Protein AF-A0A1E4ZQV7-F1 (afdb_monomer_lite)

pLDDT: mean 87.12, std 9.9, range [50.03, 95.94]

Foldseek 3Di:
DQPAADPQRVVLVVVVVVVDPADAKAKEWDWDDDPPPPDIDIDIDIDHPPPDDCVQWDAGPNGIYRDDPVRCVVLPQWYWHADPVSGIDTHHDD

Secondary structure (DSSP, 8-state):
---EE-HHHHHHHHHHHHTS--SSEEEEEEEEE-SSSSPEEEEEEEEE-TT--GGGEEEETTEEEE--HHHHHHTTT-EEEE-TTS-EEEE---

Structure (mmCIF, N/CA/C/O backbone):
data_AF-A0A1E4ZQV7-F1
#
_entry.id   AF-A0A1E4ZQV7-F1
#
loop_
_atom_site.group_PDB
_atom_site.id
_atom_site.type_symbol
_atom_site.label_atom_id
_atom_site.label_alt_id
_atom_site.label_comp_id
_atom_site.label_asym_id
_atom_site.label_entity_id
_atom_site.label_seq_id
_atom_site.pdbx_PDB_ins_code
_atom_site.Cartn_x
_atom_site.Cartn_y
_atom_site.Cartn_z
_atom_site.occupancy
_atom_site.B_iso_or_equiv
_atom_site.auth_seq_id
_atom_site.auth_comp_id
_atom_site.auth_asym_id
_atom_site.auth_atom_id
_atom_site.pdbx_PDB_model_num
ATOM 1 N N . MET A 1 1 ? 10.398 9.249 -0.362 1.00 84.44 1 MET A N 1
ATOM 2 C CA . MET A 1 1 ? 9.080 8.892 0.199 1.00 84.44 1 MET A CA 1
ATOM 3 C C . MET A 1 1 ? 8.204 8.345 -0.921 1.00 84.44 1 MET A C 1
ATOM 5 O O . MET A 1 1 ? 8.461 8.715 -2.068 1.00 84.44 1 MET A O 1
ATOM 9 N N . LEU A 1 2 ? 7.232 7.472 -0.618 1.00 90.31 2 LEU A N 1
ATOM 10 C CA . LEU A 1 2 ? 6.216 7.028 -1.587 1.00 90.31 2 LEU A CA 1
ATOM 11 C C . LEU A 1 2 ? 5.602 8.256 -2.277 1.00 90.31 2 LEU A C 1
ATOM 13 O O . LEU A 1 2 ? 5.272 9.232 -1.605 1.00 90.31 2 LEU A O 1
ATOM 17 N N . LYS A 1 3 ? 5.516 8.224 -3.606 1.00 93.50 3 LYS A N 1
ATOM 18 C CA . LYS A 1 3 ? 5.107 9.368 -4.425 1.00 93.50 3 LYS A CA 1
ATOM 19 C C . LYS A 1 3 ? 3.592 9.547 -4.464 1.00 93.50 3 LYS A C 1
ATOM 21 O O . LYS A 1 3 ? 3.129 10.681 -4.493 1.00 93.50 3 LYS A O 1
ATOM 26 N N . GLY A 1 4 ? 2.846 8.447 -4.439 1.00 94.75 4 GLY A N 1
ATOM 27 C CA . GLY A 1 4 ? 1.391 8.481 -4.494 1.00 94.75 4 GLY A CA 1
ATOM 28 C C . GLY A 1 4 ? 0.755 7.097 -4.534 1.00 94.75 4 GLY A C 1
ATOM 29 O O . GLY A 1 4 ? 1.433 6.072 -4.418 1.00 94.75 4 GLY A O 1
ATOM 30 N N . VAL A 1 5 ? -0.556 7.081 -4.741 1.00 95.94 5 VAL A N 1
ATOM 31 C CA . VAL A 1 5 ? -1.361 5.884 -5.002 1.00 95.94 5 VAL A CA 1
ATOM 32 C C . VAL A 1 5 ? -2.091 6.089 -6.325 1.00 95.94 5 VAL A C 1
ATOM 34 O O . VAL A 1 5 ? -2.788 7.089 -6.507 1.00 95.94 5 VAL A O 1
ATOM 37 N N . THR A 1 6 ? -1.945 5.153 -7.259 1.00 95.81 6 THR A N 1
ATOM 38 C CA . THR A 1 6 ? -2.651 5.217 -8.546 1.00 95.81 6 THR A CA 1
ATOM 39 C C . THR A 1 6 ? -4.165 5.080 -8.339 1.00 95.81 6 THR A C 1
ATOM 41 O O . THR A 1 6 ? -4.637 4.603 -7.305 1.00 95.81 6 THR A O 1
ATOM 44 N N . GLU A 1 7 ? -4.964 5.442 -9.344 1.00 95.44 7 GLU A N 1
ATOM 45 C CA . GLU A 1 7 ? -6.419 5.239 -9.278 1.00 95.44 7 GLU A CA 1
ATOM 46 C C . GLU A 1 7 ? -6.799 3.754 -9.182 1.00 95.44 7 GLU A C 1
ATOM 48 O O . GLU A 1 7 ? -7.714 3.393 -8.438 1.00 95.44 7 GLU A O 1
ATOM 53 N N . ALA A 1 8 ? -6.063 2.879 -9.873 1.00 95.75 8 ALA A N 1
ATOM 54 C CA . ALA A 1 8 ? -6.229 1.437 -9.734 1.00 95.75 8 ALA A CA 1
ATOM 55 C C . ALA A 1 8 ? -5.896 0.990 -8.303 1.00 95.75 8 ALA A C 1
ATOM 57 O O . ALA A 1 8 ? -6.719 0.324 -7.675 1.00 95.75 8 ALA A O 1
ATOM 58 N N . GLY A 1 9 ? -4.770 1.441 -7.739 1.00 95.94 9 GLY A N 1
ATOM 59 C CA . GLY A 1 9 ? -4.385 1.184 -6.351 1.00 95.94 9 GLY A CA 1
ATOM 60 C C . GLY A 1 9 ? -5.457 1.626 -5.352 1.00 95.94 9 GLY A C 1
ATOM 61 O O . GLY A 1 9 ? -5.864 0.837 -4.502 1.00 95.94 9 GLY A O 1
ATOM 62 N N . LYS A 1 10 ? -6.004 2.842 -5.492 1.00 95.81 10 LYS A N 1
ATOM 63 C 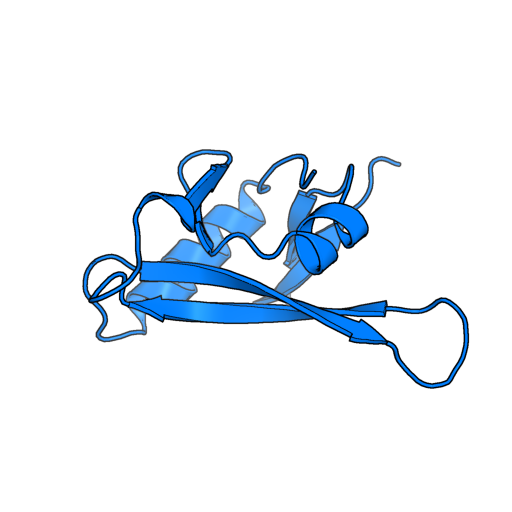CA . LYS A 1 10 ? -7.101 3.347 -4.642 1.00 95.81 10 LYS A CA 1
ATOM 64 C C . LYS A 1 10 ? -8.350 2.475 -4.730 1.00 95.81 10 LYS A C 1
ATOM 66 O O . LYS A 1 10 ? -8.973 2.191 -3.708 1.00 95.81 10 LYS A O 1
ATOM 71 N N . ASN A 1 11 ? -8.733 2.048 -5.931 1.00 95.50 11 ASN A N 1
ATOM 72 C CA . ASN A 1 11 ? -9.886 1.169 -6.119 1.00 95.50 11 ASN A CA 1
ATOM 73 C C . ASN A 1 11 ? -9.632 -0.223 -5.526 1.00 95.50 11 ASN A C 1
ATOM 75 O O . ASN A 1 11 ? -10.504 -0.753 -4.839 1.00 95.50 11 ASN A O 1
ATOM 79 N N . GLY A 1 12 ? -8.427 -0.768 -5.704 1.00 95.31 12 GLY A N 1
ATOM 80 C CA . GLY A 1 12 ? -7.997 -2.018 -5.082 1.00 95.31 12 GLY A CA 1
ATOM 81 C C . GLY A 1 12 ? -8.060 -1.957 -3.556 1.00 95.31 12 GLY A C 1
ATOM 82 O O . GLY A 1 12 ? -8.618 -2.857 -2.932 1.00 95.31 12 GLY A O 1
ATOM 83 N N . LEU A 1 13 ? -7.577 -0.866 -2.953 1.00 95.25 13 LEU A N 1
ATOM 84 C CA . LEU A 1 13 ? -7.661 -0.631 -1.508 1.00 95.25 13 LEU A CA 1
ATOM 85 C C . LEU A 1 13 ? -9.114 -0.564 -1.028 1.00 95.25 13 LEU A C 1
ATOM 87 O O . LEU A 1 13 ? -9.479 -1.281 -0.103 1.00 95.25 13 LEU A O 1
ATOM 91 N N . LYS A 1 14 ? -9.973 0.222 -1.692 1.00 93.19 14 LYS A N 1
ATOM 92 C CA . LYS A 1 14 ? -11.411 0.295 -1.363 1.00 93.19 14 LYS A CA 1
ATOM 93 C C . LYS A 1 14 ? -12.076 -1.080 -1.415 1.00 93.19 14 LYS A C 1
ATOM 95 O O . LYS A 1 14 ? -12.840 -1.431 -0.519 1.00 93.19 14 LYS A O 1
ATOM 100 N N . MET A 1 15 ? -11.774 -1.871 -2.445 1.00 93.06 15 MET A N 1
ATOM 101 C CA . MET A 1 15 ? -12.293 -3.232 -2.574 1.00 93.06 15 MET A CA 1
ATOM 102 C C . MET A 1 15 ? -11.768 -4.153 -1.469 1.00 93.06 15 MET A C 1
ATOM 104 O O . MET A 1 15 ? -12.550 -4.927 -0.920 1.00 93.06 15 MET A O 1
ATOM 108 N N . ALA A 1 16 ? -10.480 -4.076 -1.126 1.00 92.62 16 ALA A N 1
ATOM 109 C CA . ALA A 1 16 ? -9.893 -4.858 -0.042 1.00 92.62 16 ALA A CA 1
ATOM 110 C C . ALA A 1 16 ? -10.549 -4.517 1.304 1.00 92.62 16 ALA A C 1
ATOM 112 O O . ALA A 1 16 ? -11.020 -5.417 1.994 1.00 92.62 16 ALA A O 1
ATOM 113 N N . PHE A 1 17 ? -10.683 -3.226 1.613 1.00 92.25 17 PHE A N 1
ATOM 114 C CA . PHE A 1 17 ? -11.326 -2.741 2.832 1.00 92.25 17 PHE A CA 1
ATOM 115 C C . PHE A 1 17 ? -12.797 -3.128 2.925 1.00 92.25 17 PHE A C 1
ATOM 117 O O . PHE A 1 17 ? -13.244 -3.531 3.988 1.00 92.25 17 PHE A O 1
ATOM 124 N N . SER A 1 18 ? -13.544 -3.105 1.816 1.00 91.62 18 SER A N 1
ATOM 125 C CA . SER A 1 18 ? -14.959 -3.515 1.816 1.00 91.62 18 SER A CA 1
ATOM 126 C C . SER A 1 18 ? -15.191 -4.985 2.189 1.00 91.62 18 SER A C 1
ATOM 128 O O . SER A 1 18 ? -16.316 -5.374 2.491 1.00 91.62 18 SER A O 1
ATOM 130 N N . LYS A 1 19 ? -14.141 -5.813 2.137 1.00 91.25 19 LYS A N 1
ATOM 131 C CA . LYS A 1 19 ? -14.183 -7.235 2.505 1.00 91.25 19 LYS A CA 1
ATOM 132 C C . LYS A 1 19 ? -13.703 -7.490 3.933 1.00 91.25 19 LYS A C 1
ATOM 134 O O . LYS A 1 19 ? -13.710 -8.639 4.367 1.00 91.25 19 LYS A O 1
ATOM 139 N N . MET A 1 20 ? -13.240 -6.453 4.624 1.00 87.75 20 MET A N 1
ATOM 140 C CA . MET A 1 20 ? -12.725 -6.528 5.983 1.00 87.75 20 MET A CA 1
ATOM 141 C C . MET A 1 20 ? -13.759 -5.945 6.936 1.00 87.75 20 MET A C 1
ATOM 143 O O . MET A 1 20 ? -14.377 -4.927 6.644 1.00 87.75 20 MET A O 1
ATOM 147 N N . ASP A 1 21 ? -13.924 -6.588 8.084 1.00 87.25 21 ASP A N 1
ATOM 148 C CA . ASP A 1 21 ? -14.752 -6.082 9.176 1.00 87.25 21 ASP A CA 1
ATOM 149 C C . ASP A 1 21 ? -13.877 -5.223 10.103 1.00 87.25 21 ASP A C 1
ATOM 151 O O . ASP A 1 21 ? -13.528 -5.639 11.203 1.00 87.25 21 ASP A O 1
ATOM 155 N N . ILE A 1 22 ? -13.394 -4.086 9.585 1.00 84.81 22 ILE A N 1
ATOM 156 C CA . ILE A 1 22 ? -12.521 -3.145 10.309 1.00 84.81 22 ILE A CA 1
ATOM 157 C C . ILE A 1 22 ? -13.041 -1.715 10.172 1.00 84.81 22 ILE A C 1
ATOM 159 O O . ILE A 1 22 ? -13.383 -1.268 9.072 1.00 84.81 22 ILE A O 1
ATOM 163 N N . GLU A 1 23 ? -13.070 -0.973 11.278 1.00 81.06 23 GLU A N 1
ATOM 164 C CA . GLU A 1 23 ? -13.478 0.427 11.288 1.00 81.06 23 GLU A CA 1
ATOM 165 C C . GLU A 1 23 ? -12.247 1.330 11.099 1.00 81.06 23 GLU A C 1
ATOM 167 O O . GLU A 1 23 ? -11.279 1.268 11.850 1.00 81.06 23 GLU A O 1
ATOM 172 N N . SER A 1 24 ? -12.261 2.205 10.087 1.00 86.12 24 SER A N 1
ATOM 173 C CA . SER A 1 24 ? -11.120 3.081 9.745 1.00 86.12 24 SER A CA 1
ATOM 174 C C . SER A 1 24 ? -9.829 2.313 9.395 1.00 86.12 24 SER A C 1
ATOM 176 O O . SER A 1 24 ? -8.885 2.260 10.189 1.00 86.12 24 SER A O 1
ATOM 178 N N . PRO A 1 25 ? -9.765 1.708 8.198 1.00 90.56 25 PRO A N 1
ATOM 179 C CA . PRO A 1 25 ? -8.623 0.905 7.794 1.00 90.56 25 PRO A CA 1
ATOM 180 C C . PRO A 1 25 ? -7.379 1.747 7.475 1.00 90.56 25 PRO A C 1
ATOM 182 O O . PRO A 1 25 ? -7.464 2.803 6.848 1.00 90.56 25 PRO A O 1
ATOM 185 N N . ILE A 1 26 ? -6.209 1.218 7.831 1.00 93.31 26 ILE A N 1
ATOM 186 C CA . ILE A 1 26 ? -4.888 1.788 7.548 1.00 93.31 26 ILE A CA 1
ATOM 187 C C . ILE A 1 26 ? -4.043 0.790 6.764 1.00 93.31 26 ILE A C 1
ATOM 189 O O . ILE A 1 26 ? -4.093 -0.420 6.994 1.00 93.31 26 ILE A O 1
ATOM 193 N N . VAL A 1 27 ? -3.230 1.309 5.846 1.00 94.50 27 VAL A N 1
ATOM 194 C CA . VAL A 1 27 ? -2.307 0.525 5.022 1.00 94.50 27 VAL A CA 1
ATOM 195 C C . VAL A 1 27 ? -0.905 0.526 5.630 1.00 94.50 27 VAL A C 1
ATOM 197 O O . VAL A 1 27 ? -0.361 1.573 5.946 1.00 94.50 27 VAL A O 1
ATOM 200 N N . SER A 1 28 ? -0.246 -0.621 5.738 1.00 93.06 28 SER A N 1
ATOM 201 C CA . SER A 1 28 ? 1.192 -0.676 6.034 1.00 93.06 28 SER A CA 1
ATOM 202 C C . SER A 1 28 ? 1.960 -1.229 4.843 1.00 93.06 28 SER A C 1
ATOM 204 O O . SER A 1 28 ? 1.562 -2.250 4.274 1.00 93.06 28 SER A O 1
ATOM 206 N N . LEU A 1 29 ? 3.084 -0.594 4.515 1.00 92.00 29 LEU A N 1
ATOM 207 C CA . LEU A 1 29 ? 4.059 -1.130 3.572 1.00 92.00 29 LEU A CA 1
ATOM 208 C C . LEU A 1 29 ? 5.102 -1.939 4.336 1.00 92.00 29 LEU A C 1
ATOM 210 O O . LEU A 1 29 ? 5.731 -1.431 5.259 1.00 92.00 29 LEU A O 1
ATOM 214 N N . LEU A 1 30 ? 5.297 -3.185 3.922 1.00 88.38 30 LEU A N 1
ATOM 215 C CA . LEU A 1 30 ? 6.331 -4.068 4.444 1.00 88.38 30 LEU A CA 1
ATOM 216 C C . LEU A 1 30 ? 7.367 -4.294 3.346 1.00 88.38 30 LEU A C 1
ATOM 218 O O . LEU A 1 30 ? 7.005 -4.584 2.205 1.00 88.38 30 LEU A O 1
ATOM 222 N N . THR A 1 31 ? 8.642 -4.154 3.696 1.00 84.00 31 THR A N 1
ATOM 223 C CA . THR A 1 31 ? 9.779 -4.425 2.809 1.00 84.00 31 THR A CA 1
ATOM 224 C C . THR A 1 31 ? 10.554 -5.614 3.360 1.00 84.00 31 THR A C 1
ATOM 226 O O . THR A 1 31 ? 10.958 -5.625 4.522 1.00 84.00 31 THR A O 1
ATOM 229 N N . GLU A 1 32 ? 10.739 -6.639 2.538 1.00 82.94 32 GLU A N 1
ATOM 230 C CA . GLU A 1 32 ? 11.546 -7.809 2.865 1.00 82.94 32 GLU A CA 1
ATOM 231 C C . GLU A 1 32 ? 12.712 -7.905 1.883 1.00 82.94 32 GLU A C 1
ATOM 233 O O . GLU A 1 32 ? 12.528 -7.957 0.661 1.00 82.94 32 GLU A O 1
ATOM 238 N N . SER A 1 33 ? 13.931 -7.954 2.420 1.00 76.12 33 SER A N 1
ATOM 239 C CA . SER A 1 33 ? 15.122 -8.255 1.629 1.00 76.12 33 SER A CA 1
ATOM 240 C C . SER A 1 33 ? 15.094 -9.724 1.225 1.00 76.12 33 SER A C 1
ATOM 242 O O . SER A 1 33 ? 15.138 -10.611 2.079 1.00 76.12 33 SER A O 1
ATOM 244 N N . ILE A 1 34 ? 15.050 -9.996 -0.076 1.00 76.75 34 ILE A N 1
ATOM 245 C CA . ILE A 1 34 ? 15.157 -11.363 -0.578 1.00 76.75 34 ILE A CA 1
ATOM 246 C C . ILE A 1 34 ? 16.650 -11.695 -0.664 1.00 76.75 34 ILE A C 1
ATOM 248 O O . ILE A 1 34 ? 17.423 -10.922 -1.217 1.00 76.75 34 ILE A O 1
ATOM 252 N N . LEU A 1 35 ? 17.069 -12.853 -0.141 1.00 57.78 35 LEU A N 1
ATOM 253 C CA . LEU A 1 35 ? 18.478 -13.288 -0.054 1.00 57.78 35 LEU A CA 1
ATOM 254 C C . LEU A 1 35 ? 19.211 -13.436 -1.413 1.00 57.78 35 LEU A C 1
ATOM 256 O O . LEU A 1 35 ? 20.355 -13.884 -1.440 1.00 57.78 35 LEU A O 1
ATOM 260 N N . MET A 1 36 ? 18.591 -13.073 -2.541 1.00 50.03 36 MET A N 1
ATOM 261 C CA . MET A 1 36 ? 19.188 -13.142 -3.876 1.00 50.03 36 MET A CA 1
ATOM 262 C C . MET A 1 36 ? 19.047 -11.813 -4.637 1.00 50.03 36 MET A C 1
ATOM 264 O O . MET A 1 36 ? 18.024 -11.545 -5.269 1.00 50.03 36 MET A O 1
ATOM 268 N N . GLY A 1 37 ? 20.126 -11.020 -4.611 1.00 59.25 37 GLY A N 1
ATOM 269 C CA . GLY A 1 37 ? 20.270 -9.733 -5.308 1.00 59.25 37 GLY A CA 1
ATOM 270 C C . GLY A 1 37 ? 19.767 -8.522 -4.513 1.00 59.25 37 GLY A C 1
ATOM 271 O O . GLY A 1 37 ? 19.261 -8.667 -3.407 1.00 59.25 37 GLY A O 1
ATOM 272 N N . ASP A 1 38 ? 19.854 -7.325 -5.105 1.00 65.25 38 ASP A N 1
ATOM 273 C CA . ASP A 1 38 ? 19.275 -6.076 -4.563 1.00 65.25 38 ASP A CA 1
ATOM 274 C C . ASP A 1 38 ? 17.737 -6.018 -4.710 1.00 65.25 38 ASP A C 1
ATOM 276 O O . ASP A 1 38 ? 17.116 -4.954 -4.682 1.00 65.25 38 ASP A O 1
ATOM 280 N N . ASN A 1 39 ? 17.100 -7.179 -4.882 1.00 69.75 39 ASN A N 1
ATOM 281 C CA . ASN A 1 39 ? 15.665 -7.289 -5.061 1.00 69.75 39 ASN A CA 1
ATOM 282 C C . ASN A 1 39 ? 14.968 -7.253 -3.701 1.00 69.75 39 ASN A C 1
ATOM 284 O O . ASN A 1 39 ? 15.176 -8.112 -2.840 1.00 69.75 39 ASN A O 1
ATOM 288 N N . LYS A 1 40 ? 14.089 -6.267 -3.536 1.00 75.00 40 LYS A N 1
ATOM 289 C CA . LYS A 1 40 ? 13.216 -6.141 -2.372 1.00 75.00 40 LYS A CA 1
ATOM 290 C C . LYS A 1 40 ? 11.824 -6.624 -2.730 1.00 75.00 40 LYS A C 1
ATOM 292 O O . LYS A 1 40 ? 11.292 -6.274 -3.784 1.00 75.00 40 LYS A O 1
ATOM 297 N N . ARG A 1 41 ? 11.230 -7.424 -1.849 1.00 82.94 41 ARG A N 1
ATOM 298 C CA . ARG A 1 41 ? 9.811 -7.748 -1.928 1.00 82.94 41 ARG A CA 1
ATOM 299 C C . ARG A 1 41 ? 9.041 -6.717 -1.129 1.00 82.94 41 ARG A C 1
ATOM 301 O O . ARG A 1 41 ? 9.365 -6.470 0.028 1.00 82.94 41 ARG A O 1
ATOM 308 N N . PHE A 1 42 ? 7.991 -6.186 -1.734 1.00 85.56 42 PHE A N 1
ATOM 309 C CA . PHE A 1 42 ? 7.021 -5.375 -1.023 1.00 85.56 42 PHE A CA 1
ATOM 310 C C . PHE A 1 42 ? 5.750 -6.174 -0.794 1.00 85.56 42 PHE A C 1
ATOM 312 O O . PHE A 1 42 ? 5.294 -6.909 -1.673 1.00 85.56 42 PHE A O 1
ATOM 319 N N . SER A 1 43 ? 5.189 -6.008 0.394 1.00 86.94 43 SER A N 1
ATOM 320 C CA . SER A 1 43 ? 3.886 -6.539 0.760 1.00 86.94 43 SER A CA 1
ATOM 321 C C . SER A 1 43 ? 3.054 -5.425 1.377 1.00 86.94 43 SER A C 1
ATOM 323 O O . SER A 1 43 ? 3.579 -4.517 2.024 1.00 86.94 43 SER A O 1
ATOM 325 N N . VAL A 1 44 ? 1.745 -5.507 1.173 1.00 91.50 44 VAL A N 1
ATOM 326 C CA . VAL A 1 44 ? 0.774 -4.589 1.763 1.00 91.50 44 VAL A CA 1
ATOM 327 C C . VAL A 1 44 ? 0.002 -5.346 2.829 1.00 91.50 44 VAL A C 1
ATOM 329 O O . VAL A 1 44 ? -0.492 -6.443 2.569 1.00 91.50 44 VAL A O 1
ATOM 332 N N . ALA A 1 45 ? -0.097 -4.763 4.018 1.00 90.31 45 ALA A N 1
ATOM 333 C CA . ALA A 1 45 ? -0.954 -5.265 5.084 1.00 90.31 45 ALA A CA 1
ATOM 334 C C . ALA A 1 45 ? -1.936 -4.184 5.535 1.00 90.31 45 ALA A C 1
ATOM 336 O O . ALA A 1 45 ? -1.730 -2.992 5.297 1.00 90.31 45 ALA A O 1
ATOM 337 N N . PHE A 1 46 ? -3.025 -4.631 6.150 1.00 90.94 46 PHE A N 1
ATOM 338 C CA . PHE A 1 46 ? -4.147 -3.794 6.537 1.00 90.94 46 PHE A CA 1
ATOM 339 C C . PHE A 1 46 ? -4.378 -3.920 8.029 1.00 90.94 46 PHE A C 1
ATOM 341 O O . PHE A 1 46 ? -4.381 -5.028 8.564 1.00 90.94 46 PHE A O 1
ATOM 348 N N . HIS A 1 47 ? -4.571 -2.779 8.674 1.00 86.94 47 HIS A N 1
ATOM 349 C CA . HIS A 1 47 ? -4.748 -2.682 10.114 1.00 86.94 47 HIS A CA 1
ATOM 350 C C . HIS A 1 47 ? -5.959 -1.821 10.414 1.00 86.94 47 HIS A C 1
ATOM 352 O O . HIS A 1 47 ? -6.310 -0.928 9.644 1.00 86.94 47 HIS A O 1
ATOM 358 N N . GLU A 1 48 ? -6.574 -2.069 11.556 1.00 87.62 48 GLU A N 1
ATOM 359 C CA . GLU A 1 48 ? -7.528 -1.135 12.127 1.00 87.62 48 GLU A CA 1
ATOM 360 C C . GLU A 1 48 ? -6.766 -0.004 12.828 1.00 87.62 48 GLU A C 1
ATOM 362 O O . GLU A 1 48 ? -5.751 -0.249 13.481 1.00 87.62 48 GLU A O 1
ATOM 367 N N . LYS A 1 49 ? -7.237 1.243 12.710 1.00 82.31 49 LYS A N 1
ATOM 368 C CA . LYS A 1 49 ? -6.565 2.416 13.303 1.00 82.31 49 LYS A CA 1
ATOM 369 C C . LYS A 1 49 ? -6.491 2.395 14.838 1.00 82.31 49 LYS A C 1
ATOM 371 O O . LYS A 1 49 ? -5.772 3.200 15.432 1.00 82.31 49 LYS A O 1
ATOM 376 N N . MET A 1 50 ? -7.230 1.504 15.499 1.00 77.75 50 MET A N 1
ATOM 377 C CA . MET A 1 50 ? -7.312 1.454 16.956 1.00 77.75 50 MET A CA 1
ATOM 378 C C . MET A 1 50 ? -5.938 1.270 17.621 1.00 77.75 50 MET A C 1
ATOM 380 O O . MET A 1 50 ? -5.175 0.369 17.288 1.00 77.75 50 MET A O 1
ATOM 384 N N . ASN A 1 51 ? -5.660 2.106 18.626 1.00 69.94 51 ASN A N 1
ATOM 385 C CA . ASN A 1 51 ? -4.437 2.104 19.443 1.00 69.94 51 ASN A CA 1
ATOM 386 C C . ASN A 1 51 ? -3.128 2.493 18.728 1.00 69.94 51 ASN A C 1
ATOM 388 O O . ASN A 1 51 ? -2.057 2.319 19.311 1.00 69.94 51 ASN A O 1
ATOM 392 N N . LEU A 1 52 ? -3.182 3.051 17.516 1.00 72.69 52 LEU A N 1
ATOM 393 C CA . LEU A 1 52 ? -2.004 3.630 16.864 1.00 72.69 52 LEU A CA 1
ATOM 394 C C . LEU A 1 52 ? -1.791 5.087 17.292 1.00 72.69 52 LEU A C 1
ATOM 396 O O . LEU A 1 52 ? -2.735 5.873 17.388 1.00 72.69 52 LEU A O 1
ATOM 400 N N . CYS A 1 53 ? -0.535 5.469 17.529 1.00 74.31 53 CYS A N 1
ATOM 401 C CA . CYS A 1 53 ? -0.180 6.870 17.722 1.00 74.31 53 CYS A CA 1
ATOM 402 C C . CYS A 1 53 ? -0.369 7.621 16.398 1.00 74.31 53 CYS A C 1
ATOM 404 O O . CYS A 1 53 ? 0.176 7.215 15.378 1.00 74.31 53 CYS A O 1
ATOM 406 N N . GLU A 1 54 ? -1.053 8.770 16.412 1.00 74.25 54 GLU A N 1
ATOM 407 C CA . GLU A 1 54 ? -1.236 9.603 15.205 1.00 74.25 54 GLU A CA 1
ATOM 408 C C . GLU A 1 54 ? 0.091 9.986 14.529 1.00 74.25 54 GLU A C 1
ATOM 410 O O . GLU A 1 54 ? 0.140 10.197 13.323 1.00 74.25 54 GLU A O 1
ATOM 415 N N . LYS A 1 55 ? 1.186 10.036 15.299 1.00 71.62 55 LYS A N 1
ATOM 416 C CA . LYS A 1 55 ? 2.541 10.316 14.799 1.00 71.62 55 LYS A CA 1
ATOM 417 C C . LYS A 1 55 ? 3.102 9.227 13.884 1.00 71.62 55 LYS A C 1
ATOM 419 O O . LYS A 1 55 ? 4.029 9.512 13.131 1.00 71.62 55 LYS A O 1
ATOM 424 N N . ASP A 1 56 ? 2.542 8.026 13.946 1.00 86.56 56 ASP A N 1
ATOM 425 C CA . ASP A 1 56 ? 2.929 6.897 13.107 1.00 86.56 56 ASP A CA 1
ATOM 426 C C . ASP A 1 56 ? 2.053 6.816 11.854 1.00 86.56 56 ASP A C 1
ATOM 428 O O . ASP A 1 56 ? 2.183 5.876 11.083 1.00 86.56 56 ASP A O 1
ATOM 432 N N . ILE A 1 57 ? 1.150 7.777 11.632 1.00 91.12 57 ILE A N 1
ATOM 433 C CA . ILE A 1 57 ? 0.231 7.772 10.498 1.00 91.12 57 ILE A CA 1
ATOM 434 C C . ILE A 1 57 ? 0.587 8.913 9.556 1.00 91.12 57 ILE A C 1
ATOM 436 O O . ILE A 1 57 ? 0.730 10.067 9.955 1.00 91.12 57 ILE A O 1
ATOM 440 N N . ILE A 1 58 ? 0.690 8.591 8.273 1.00 92.62 58 ILE A N 1
ATOM 441 C CA . ILE A 1 58 ? 0.817 9.580 7.206 1.00 92.62 58 ILE A CA 1
ATOM 442 C C . ILE A 1 58 ? -0.342 9.432 6.227 1.00 92.62 58 ILE A C 1
ATOM 444 O O . ILE A 1 58 ? -0.893 8.349 6.052 1.00 92.62 58 ILE A O 1
ATOM 448 N N . THR A 1 59 ? -0.709 10.517 5.556 1.00 93.62 59 THR A N 1
ATOM 449 C CA . THR A 1 59 ? -1.732 10.488 4.505 1.00 93.62 59 THR A CA 1
ATOM 450 C C . THR A 1 59 ? -1.093 10.767 3.154 1.00 93.62 59 THR A C 1
ATOM 452 O O . THR A 1 59 ? -0.407 11.775 2.992 1.00 93.62 59 THR A O 1
ATOM 455 N N . ILE A 1 60 ? -1.334 9.887 2.182 1.00 94.56 60 ILE A N 1
ATOM 456 C CA . ILE A 1 60 ? -0.879 10.034 0.794 1.00 94.56 60 ILE A CA 1
ATOM 457 C C . ILE A 1 60 ? -2.083 9.814 -0.113 1.00 94.56 60 ILE A C 1
ATOM 459 O O . ILE A 1 60 ? -2.728 8.772 -0.046 1.00 94.56 60 ILE A O 1
ATOM 463 N N . ASP A 1 61 ? -2.413 10.812 -0.932 1.00 94.50 61 ASP A N 1
ATOM 464 C CA . ASP A 1 61 ? -3.568 10.792 -1.842 1.00 94.50 61 ASP A CA 1
ATOM 465 C C . ASP A 1 61 ? -4.897 10.382 -1.177 1.00 94.50 61 ASP A C 1
ATOM 467 O O . ASP A 1 61 ? -5.737 9.711 -1.782 1.00 94.50 61 ASP A O 1
ATOM 471 N N . GLY A 1 62 ? -5.084 10.787 0.084 1.00 93.19 62 GLY A N 1
ATOM 472 C CA . GLY A 1 62 ? -6.274 10.476 0.882 1.00 93.19 62 GLY A CA 1
ATOM 473 C C . GLY A 1 62 ? -6.307 9.061 1.470 1.00 93.19 62 GLY A C 1
ATOM 474 O O . GLY A 1 62 ? -7.317 8.683 2.056 1.00 93.19 62 GLY A O 1
ATOM 475 N N . VAL A 1 63 ? -5.230 8.286 1.329 1.00 93.88 63 VAL A N 1
ATOM 476 C CA . VAL A 1 63 ? -5.052 6.975 1.965 1.00 93.88 63 VAL A CA 1
ATOM 477 C C . VAL A 1 63 ? -4.162 7.135 3.195 1.00 93.88 63 VAL A C 1
ATOM 479 O O . VAL A 1 63 ? -3.086 7.731 3.113 1.00 93.88 63 VAL A O 1
ATOM 482 N N . GLU A 1 64 ? -4.605 6.603 4.334 1.00 94.31 64 GLU A N 1
ATOM 483 C CA . GLU A 1 64 ? -3.817 6.577 5.566 1.00 94.31 64 GLU A CA 1
ATOM 484 C C . GLU A 1 64 ? -2.863 5.378 5.575 1.00 94.31 64 GLU A C 1
ATOM 486 O O . GLU A 1 64 ? -3.270 4.234 5.344 1.00 94.31 64 GLU A O 1
ATOM 491 N N . PHE A 1 65 ? -1.591 5.645 5.870 1.00 94.25 65 PHE A N 1
ATOM 492 C CA . PHE A 1 65 ? -0.550 4.638 5.994 1.00 94.25 65 PHE A CA 1
ATOM 493 C C . PHE A 1 65 ? 0.092 4.651 7.373 1.00 94.25 65 PHE A C 1
ATOM 495 O O . PHE A 1 65 ? 0.388 5.722 7.902 1.00 94.25 65 PHE A O 1
ATOM 502 N N . LEU A 1 66 ? 0.408 3.465 7.891 1.00 92.88 66 LEU A N 1
ATOM 503 C CA . LEU A 1 66 ? 1.351 3.312 8.990 1.00 92.88 66 LEU A CA 1
ATOM 504 C C . LEU A 1 66 ? 2.765 3.583 8.461 1.00 92.88 66 LEU A C 1
ATOM 506 O O . LEU A 1 66 ? 3.238 2.925 7.529 1.00 92.88 66 LEU A O 1
ATOM 510 N N . TYR A 1 67 ? 3.427 4.573 9.042 1.00 90.44 67 TYR A N 1
ATOM 511 C CA . TYR A 1 67 ? 4.740 5.038 8.648 1.00 90.44 67 TYR A CA 1
ATOM 512 C C . TYR A 1 67 ? 5.837 4.126 9.192 1.00 90.44 67 TYR A C 1
ATOM 514 O O . TYR A 1 67 ? 6.178 4.154 10.371 1.00 90.44 67 TYR A O 1
ATOM 522 N N . ASP A 1 68 ? 6.445 3.369 8.284 1.00 90.25 68 ASP A N 1
ATOM 523 C CA . ASP A 1 68 ? 7.725 2.704 8.502 1.00 90.25 68 ASP A CA 1
ATOM 524 C C . ASP A 1 68 ? 8.820 3.455 7.716 1.00 90.25 68 ASP A C 1
ATOM 526 O O . ASP A 1 68 ? 8.787 3.486 6.480 1.00 90.25 68 ASP A O 1
ATOM 530 N N . PRO A 1 69 ? 9.818 4.063 8.380 1.00 89.62 69 PRO A N 1
ATOM 531 C CA . PRO A 1 69 ? 10.826 4.871 7.699 1.00 89.62 69 PRO A CA 1
ATOM 532 C C . PRO A 1 69 ? 11.677 4.075 6.698 1.00 89.62 69 PRO A C 1
ATOM 534 O O . PRO A 1 69 ? 12.141 4.648 5.711 1.00 89.62 69 PRO A O 1
ATOM 537 N N . VAL A 1 70 ? 11.894 2.775 6.920 1.00 88.69 70 VAL A N 1
ATOM 538 C CA . VAL A 1 70 ? 12.670 1.917 6.016 1.00 88.69 70 VAL A CA 1
ATOM 539 C C . VAL A 1 70 ? 11.835 1.579 4.788 1.00 88.69 70 VAL A C 1
ATOM 541 O O . VAL A 1 70 ? 12.287 1.814 3.667 1.00 88.69 70 VAL A O 1
ATOM 544 N N . ALA A 1 71 ? 10.594 1.127 4.978 1.00 89.31 71 ALA A N 1
ATOM 545 C CA . ALA A 1 71 ? 9.704 0.804 3.865 1.00 89.31 71 ALA A CA 1
ATOM 546 C C . ALA A 1 71 ? 9.412 2.035 2.988 1.00 89.31 71 ALA A C 1
ATOM 548 O O . ALA A 1 71 ? 9.445 1.949 1.762 1.00 89.31 71 ALA A O 1
ATOM 549 N N . PHE A 1 72 ? 9.210 3.211 3.593 1.00 90.75 72 PHE A N 1
ATOM 550 C CA . PHE A 1 72 ? 8.964 4.461 2.862 1.00 90.75 72 PHE A CA 1
ATOM 551 C C . PHE A 1 72 ? 10.198 5.042 2.170 1.00 90.75 72 PHE A C 1
ATOM 553 O O . PHE A 1 72 ? 10.070 5.779 1.181 1.00 90.75 72 PHE A O 1
ATOM 560 N N . LYS A 1 73 ? 11.392 4.738 2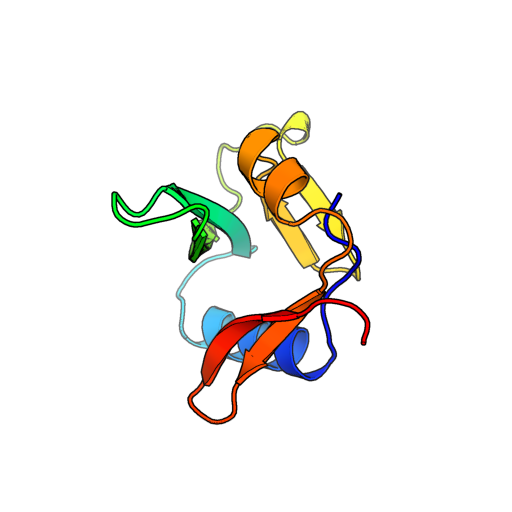.685 1.00 90.19 73 LYS A N 1
ATOM 561 C CA . LYS A 1 73 ? 12.649 5.028 1.995 1.00 90.19 73 LYS A CA 1
ATOM 562 C C . LYS A 1 73 ? 12.815 4.113 0.786 1.00 90.19 73 LYS A C 1
ATOM 564 O O . LYS A 1 73 ? 13.180 4.595 -0.281 1.00 90.19 73 LYS A O 1
ATOM 569 N N . ASP A 1 74 ? 12.506 2.833 0.940 1.00 89.19 74 ASP A N 1
ATOM 570 C CA . ASP A 1 74 ? 12.608 1.843 -0.130 1.00 89.19 74 ASP A CA 1
ATOM 571 C C . ASP A 1 74 ? 11.570 2.068 -1.237 1.00 89.19 74 ASP A C 1
ATOM 573 O O . ASP A 1 74 ? 11.877 1.897 -2.412 1.00 89.19 74 ASP A O 1
ATOM 577 N N . ALA A 1 75 ? 10.376 2.542 -0.882 1.00 90.50 75 ALA A N 1
ATOM 578 C CA . ALA A 1 75 ? 9.328 2.941 -1.820 1.00 90.50 75 ALA A CA 1
ATOM 579 C C . ALA A 1 75 ? 9.524 4.357 -2.404 1.00 90.50 75 ALA A C 1
ATOM 581 O O . ALA A 1 75 ? 8.608 4.926 -3.004 1.00 90.50 75 ALA A O 1
ATOM 582 N N . SER A 1 76 ? 10.682 4.986 -2.181 1.00 91.25 76 SER A N 1
ATOM 583 C CA . SER A 1 76 ? 10.884 6.388 -2.535 1.00 91.25 76 SER A CA 1
ATOM 584 C C . SER A 1 76 ? 10.811 6.627 -4.042 1.00 91.25 76 SER A C 1
ATOM 586 O O . SER A 1 76 ? 11.591 6.061 -4.797 1.00 91.25 76 SER A O 1
ATOM 588 N N . GLY A 1 77 ? 9.920 7.531 -4.462 1.00 91.25 77 GLY A N 1
ATOM 589 C CA . GLY A 1 77 ? 9.704 7.850 -5.878 1.00 91.25 77 GLY A CA 1
ATOM 590 C C . GLY A 1 77 ? 8.768 6.883 -6.611 1.00 91.25 77 GLY A C 1
ATOM 591 O O . GLY A 1 77 ? 8.542 7.063 -7.803 1.00 91.25 77 GLY A O 1
ATOM 592 N N . LEU A 1 78 ? 8.205 5.893 -5.912 1.00 93.06 78 LEU A N 1
ATOM 593 C CA . LEU A 1 78 ? 7.286 4.906 -6.479 1.00 93.06 78 LEU A CA 1
ATOM 594 C C . LEU A 1 78 ? 5.827 5.238 -6.140 1.00 93.06 78 LEU A C 1
ATOM 596 O O . LEU A 1 78 ? 5.552 5.936 -5.163 1.00 93.06 78 LEU A O 1
ATOM 600 N N . HIS A 1 79 ? 4.891 4.700 -6.914 1.00 95.00 79 HIS A N 1
ATOM 601 C CA . HIS A 1 79 ? 3.458 4.736 -6.636 1.00 95.00 79 HIS A CA 1
ATOM 602 C C . HIS A 1 79 ? 2.968 3.362 -6.192 1.00 95.00 79 HIS A C 1
ATOM 604 O O . HIS A 1 79 ? 3.389 2.350 -6.751 1.00 95.00 79 HIS A O 1
ATOM 610 N N . LEU A 1 80 ? 2.050 3.329 -5.226 1.00 95.06 80 LEU A N 1
ATOM 611 C CA . LEU A 1 80 ? 1.303 2.117 -4.911 1.00 95.06 80 LEU A CA 1
ATOM 612 C C . LEU A 1 80 ? 0.221 1.899 -5.968 1.00 95.06 80 LEU A C 1
ATOM 614 O O . LEU A 1 80 ? -0.594 2.785 -6.227 1.00 95.06 80 LEU A O 1
ATOM 618 N N . ASP A 1 81 ? 0.208 0.705 -6.538 1.00 95.50 81 ASP A N 1
AT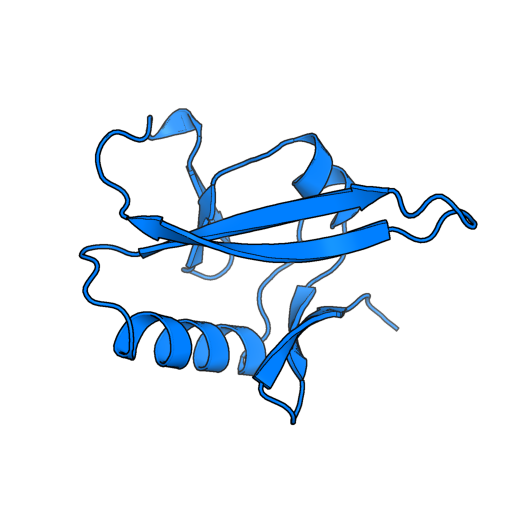OM 619 C CA . ASP A 1 81 ? -0.707 0.291 -7.591 1.00 95.50 81 ASP A CA 1
ATOM 620 C C . ASP A 1 81 ? -1.270 -1.107 -7.306 1.00 95.50 81 ASP A C 1
ATOM 622 O O . ASP A 1 81 ? -0.812 -1.800 -6.393 1.00 95.50 81 ASP A O 1
ATOM 626 N N . VAL A 1 82 ? -2.269 -1.523 -8.080 1.00 94.56 82 VAL A N 1
ATOM 627 C CA . VAL A 1 82 ? -2.772 -2.897 -8.088 1.00 94.56 82 VAL A CA 1
ATOM 628 C C . VAL A 1 82 ? -2.788 -3.415 -9.523 1.00 94.56 82 VAL A C 1
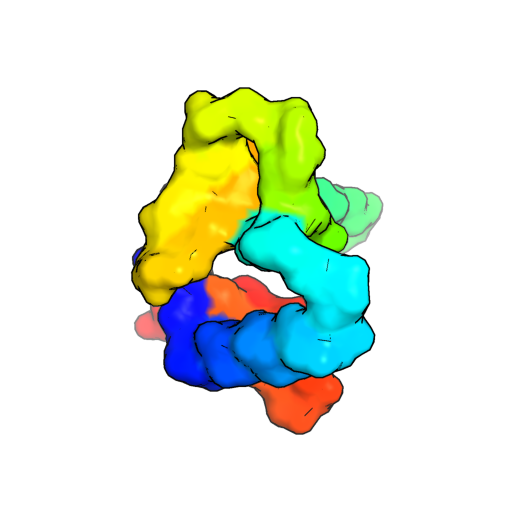ATOM 630 O O . VAL A 1 82 ? -3.273 -2.733 -10.425 1.00 94.56 82 VAL A O 1
ATOM 633 N N . ASP A 1 83 ? -2.248 -4.613 -9.734 1.00 92.62 83 ASP A N 1
ATOM 634 C CA . ASP A 1 83 ? -2.258 -5.253 -11.047 1.00 92.62 83 ASP A CA 1
ATOM 635 C C . ASP A 1 83 ? -3.643 -5.833 -11.403 1.00 92.62 83 ASP A C 1
ATOM 637 O O . ASP A 1 83 ? -4.587 -5.843 -10.606 1.00 92.62 83 ASP A O 1
ATOM 641 N N . ASP A 1 84 ? -3.766 -6.341 -12.626 1.00 90.94 84 ASP A N 1
ATOM 642 C CA . ASP A 1 84 ? -4.983 -6.961 -13.161 1.00 90.94 84 ASP A CA 1
ATOM 643 C C . ASP A 1 84 ? -5.414 -8.241 -12.421 1.00 90.94 84 ASP A C 1
ATOM 645 O O . ASP A 1 84 ? -6.571 -8.656 -12.513 1.00 90.94 84 ASP A O 1
ATOM 649 N N . ARG A 1 85 ? -4.514 -8.847 -11.639 1.00 90.38 85 ARG A N 1
ATOM 650 C CA . A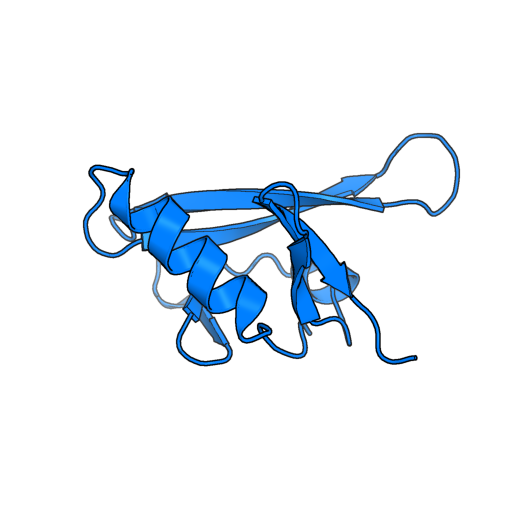RG A 1 85 ? -4.785 -10.006 -10.775 1.00 90.38 85 ARG A CA 1
ATOM 651 C C . ARG A 1 85 ? -5.236 -9.592 -9.375 1.00 90.38 85 ARG A C 1
ATOM 653 O O . ARG A 1 85 ? -5.560 -10.460 -8.562 1.00 90.38 85 ARG A O 1
ATOM 660 N N . GLY A 1 86 ? -5.276 -8.292 -9.083 1.00 88.00 86 GLY A N 1
ATOM 661 C CA . GLY A 1 86 ? -5.611 -7.765 -7.764 1.00 88.00 86 GLY A CA 1
ATOM 662 C C . GLY A 1 86 ? -4.441 -7.810 -6.778 1.00 88.00 86 GLY A C 1
ATOM 663 O O . GLY A 1 86 ? -4.664 -7.735 -5.569 1.00 88.00 86 GLY A O 1
ATOM 664 N N . CYS A 1 87 ? -3.205 -7.960 -7.258 1.00 91.00 87 CYS A N 1
ATOM 665 C CA . CYS A 1 87 ? -2.005 -7.937 -6.432 1.00 91.00 87 CYS A CA 1
ATOM 666 C C . CYS A 1 87 ? -1.437 -6.518 -6.347 1.00 91.00 87 CYS A C 1
ATOM 668 O O . CYS A 1 87 ? -1.193 -5.868 -7.362 1.00 91.0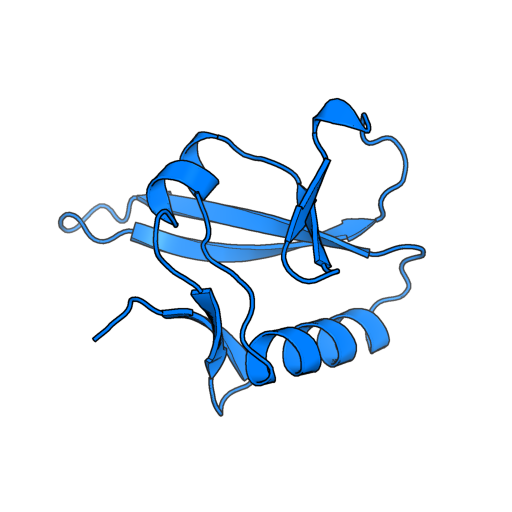0 87 CYS A O 1
ATOM 670 N N . PHE A 1 88 ? -1.192 -6.040 -5.125 1.00 92.94 88 PHE A N 1
ATOM 671 C CA . PHE A 1 88 ? -0.550 -4.744 -4.920 1.00 92.94 88 PHE A CA 1
ATOM 672 C C . PHE A 1 88 ? 0.920 -4.770 -5.335 1.00 92.94 88 PHE A C 1
ATOM 674 O O . PHE A 1 88 ? 1.637 -5.735 -5.063 1.00 92.94 88 PHE A O 1
ATOM 681 N N . GLN A 1 89 ? 1.368 -3.681 -5.950 1.00 92.06 89 GLN A N 1
ATOM 682 C CA . GLN A 1 89 ? 2.729 -3.508 -6.448 1.00 92.06 89 GLN A CA 1
ATOM 683 C C . GLN A 1 89 ? 3.194 -2.055 -6.303 1.00 92.06 89 GLN A C 1
ATOM 685 O O . GLN A 1 89 ? 2.381 -1.145 -6.138 1.00 92.06 89 GLN A O 1
ATOM 690 N N . LEU A 1 90 ? 4.509 -1.837 -6.376 1.00 91.88 90 LEU A N 1
ATOM 691 C CA . LEU A 1 90 ? 5.096 -0.501 -6.459 1.00 91.88 90 LEU A CA 1
ATOM 692 C C . LEU A 1 90 ? 5.602 -0.248 -7.878 1.00 91.88 90 LEU A C 1
ATOM 694 O O . LEU A 1 90 ? 6.387 -1.036 -8.403 1.00 91.88 90 LEU A O 1
ATOM 698 N N . LEU A 1 91 ? 5.176 0.861 -8.477 1.00 90.69 91 LEU A N 1
ATOM 699 C CA . LEU A 1 91 ? 5.563 1.264 -9.828 1.00 90.69 91 LEU A CA 1
ATOM 700 C C . LEU A 1 91 ? 6.417 2.532 -9.795 1.00 90.69 91 LEU A C 1
ATOM 702 O O . LEU A 1 91 ? 6.047 3.518 -9.158 1.00 90.69 91 LEU A O 1
ATOM 706 N N . GLY A 1 92 ? 7.552 2.515 -10.492 1.00 85.06 92 GLY A N 1
ATOM 707 C CA . GLY A 1 92 ? 8.365 3.711 -10.718 1.00 85.06 92 GLY A CA 1
ATOM 708 C C . GLY A 1 92 ? 7.828 4.568 -11.861 1.00 85.06 92 GLY A C 1
ATOM 709 O O . GLY A 1 92 ? 7.002 4.117 -12.654 1.00 85.06 92 GLY A O 1
ATOM 710 N N . GLU A 1 93 ? 8.311 5.806 -11.952 1.00 66.06 93 GLU A N 1
ATOM 711 C CA . GLU A 1 93 ? 8.211 6.556 -13.206 1.00 66.06 93 GLU A CA 1
ATOM 712 C C . GLU A 1 93 ? 9.080 5.866 -14.263 1.00 66.06 93 GLU A C 1
ATOM 714 O O . GLU A 1 93 ? 10.205 5.461 -13.963 1.00 66.06 93 GLU A O 1
ATOM 719 N N . ILE A 1 94 ? 8.525 5.693 -15.465 1.00 52.50 94 ILE A N 1
ATOM 720 C CA . ILE A 1 94 ? 9.271 5.253 -16.650 1.00 52.50 94 ILE A CA 1
ATOM 721 C C . ILE A 1 94 ? 10.032 6.452 -17.211 1.00 52.50 94 ILE A C 1
ATOM 723 O O . ILE A 1 94 ? 9.397 7.526 -17.332 1.00 52.50 94 ILE A O 1
#

Sequence (94 aa):
MLKGVTEAGKNGLKMAFSKMDIESPIVSLLTESILMGDNKRFSVAFHEKMNLCEKDIITIDGVEFLYDPVAFKDASGLHLDVDDRGCFQLLGEI

Radius of gyration: 13.13 Å; chains: 1; bounding box: 35×24×36 Å